Protein AF-A0A7L4NMM7-F1 (afdb_monomer_lite)

pLDDT: mean 85.47, std 8.61, range [59.28, 96.38]

Organism: NCBI:txid390723

Secondary structure (DSSP, 8-state):
-HHHHHHHHHHHHHHHHHHGGG--PPP---PPPPHHHHHHHHHHHTT----PPPHHHHHHHHHHHHHHHHHH--

Structure (mmCIF, N/CA/C/O backbone):
data_AF-A0A7L4NMM7-F1
#
_entry.id   AF-A0A7L4NMM7-F1
#
loop_
_atom_site.group_PDB
_atom_site.id
_atom_site.type_symbol
_atom_site.label_atom_id
_atom_site.label_alt_id
_atom_site.label_comp_id
_atom_site.label_asym_id
_atom_site.label_entity_id
_atom_site.label_seq_id
_atom_site.pdbx_PDB_ins_code
_atom_site.Cartn_x
_atom_site.Cartn_y
_atom_site.Cartn_z
_atom_site.occupancy
_atom_site.B_iso_or_equiv
_atom_site.auth_seq_id
_atom_site.auth_comp_id
_atom_site.auth_asym_id
_atom_site.auth_atom_id
_atom_site.pdbx_PDB_model_num
ATOM 1 N N . TYR A 1 1 ? 5.852 -4.115 -4.584 1.00 66.94 1 TYR A N 1
ATOM 2 C CA . TYR A 1 1 ? 6.491 -5.148 -5.438 1.00 66.94 1 TYR A CA 1
ATOM 3 C C . TYR A 1 1 ? 6.417 -4.785 -6.924 1.00 66.94 1 TYR A C 1
ATOM 5 O O . TYR A 1 1 ? 7.443 -4.805 -7.592 1.00 66.94 1 TYR A O 1
ATOM 13 N N . LEU A 1 2 ? 5.250 -4.361 -7.427 1.00 67.69 2 LEU A N 1
ATOM 14 C CA . LEU A 1 2 ? 5.043 -3.974 -8.834 1.00 67.69 2 LEU A CA 1
ATOM 15 C C . LEU A 1 2 ? 5.980 -2.856 -9.318 1.00 67.69 2 LEU A C 1
ATOM 17 O O . LEU A 1 2 ? 6.571 -2.968 -10.386 1.00 67.69 2 LEU A O 1
ATOM 21 N N . THR A 1 3 ? 6.217 -1.836 -8.490 1.00 79.00 3 THR A N 1
ATOM 22 C CA . THR A 1 3 ? 7.159 -0.754 -8.817 1.00 79.00 3 THR A CA 1
ATOM 23 C C . THR A 1 3 ? 8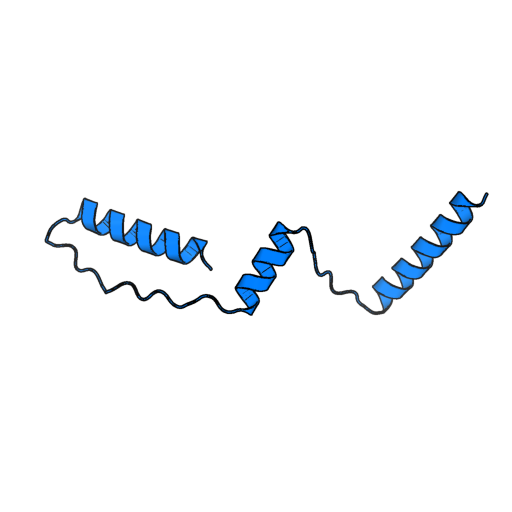.581 -1.270 -9.037 1.00 79.00 3 THR A C 1
ATOM 25 O O . THR A 1 3 ? 9.276 -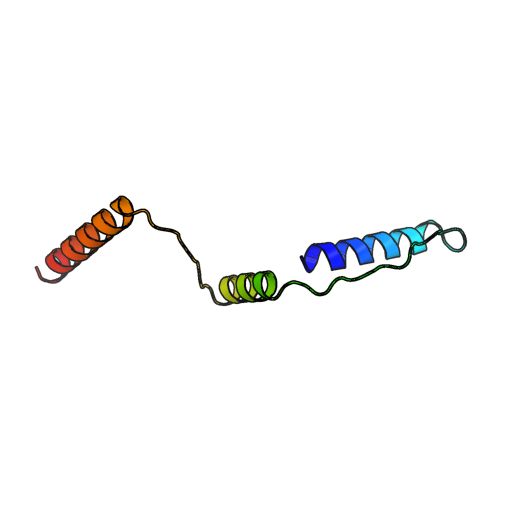0.795 -9.926 1.00 79.00 3 THR A O 1
ATOM 28 N N . GLN A 1 4 ? 9.014 -2.285 -8.282 1.00 77.88 4 GLN A N 1
ATOM 29 C CA . GLN A 1 4 ? 10.348 -2.862 -8.458 1.00 77.88 4 GLN A CA 1
ATOM 30 C C . GLN A 1 4 ? 10.453 -3.673 -9.752 1.00 77.88 4 GLN A C 1
ATOM 32 O O . GLN A 1 4 ? 11.483 -3.612 -10.415 1.00 77.88 4 GLN A O 1
ATOM 37 N N . GLN A 1 5 ? 9.386 -4.376 -10.145 1.00 79.25 5 GLN A N 1
ATOM 38 C CA . GLN A 1 5 ? 9.342 -5.096 -11.422 1.00 79.25 5 GLN A CA 1
ATOM 39 C C . GLN A 1 5 ? 9.383 -4.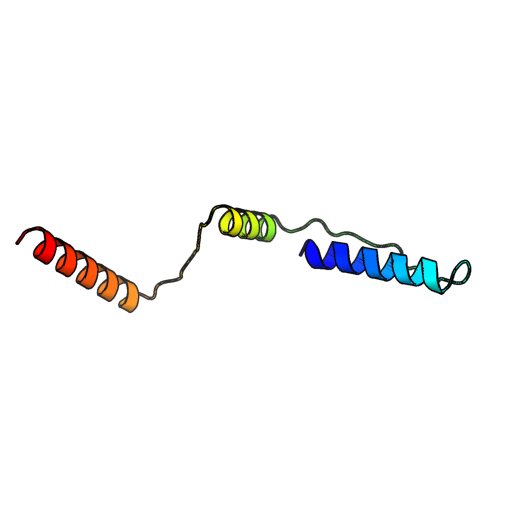136 -12.616 1.00 79.25 5 GLN A C 1
ATOM 41 O O . GLN A 1 5 ? 10.149 -4.360 -13.552 1.00 79.25 5 GLN A O 1
ATOM 46 N N . ALA A 1 6 ? 8.630 -3.034 -12.556 1.00 83.50 6 ALA A N 1
ATOM 47 C CA . ALA A 1 6 ? 8.662 -1.992 -13.581 1.00 83.50 6 ALA A CA 1
ATOM 48 C C . ALA A 1 6 ? 10.044 -1.320 -13.675 1.00 83.50 6 ALA A C 1
ATOM 50 O O . ALA A 1 6 ? 10.565 -1.114 -14.769 1.00 83.50 6 ALA A O 1
ATOM 51 N N . VAL A 1 7 ? 10.682 -1.038 -12.533 1.00 86.94 7 VAL A N 1
ATOM 52 C CA . VAL A 1 7 ? 12.043 -0.479 -12.490 1.00 86.94 7 VAL A CA 1
ATOM 53 C C . VAL A 1 7 ? 13.074 -1.467 -13.036 1.00 86.94 7 VAL A C 1
ATOM 55 O O . VAL A 1 7 ? 13.964 -1.052 -13.776 1.00 86.94 7 VAL A O 1
ATOM 58 N N . ALA A 1 8 ? 12.966 -2.757 -12.708 1.00 84.56 8 ALA A N 1
ATOM 59 C CA . ALA A 1 8 ? 13.850 -3.790 -13.244 1.00 84.56 8 ALA A CA 1
ATOM 60 C C . ALA A 1 8 ? 13.751 -3.857 -14.774 1.00 84.56 8 ALA A C 1
ATOM 62 O O . ALA A 1 8 ? 14.774 -3.788 -15.450 1.00 84.56 8 ALA A O 1
ATOM 63 N N . LEU A 1 9 ? 12.527 -3.871 -15.315 1.00 86.25 9 LEU A N 1
ATOM 64 C CA . LEU A 1 9 ? 12.299 -3.828 -16.758 1.00 86.25 9 LEU A CA 1
ATOM 65 C C . LEU A 1 9 ? 12.897 -2.566 -17.393 1.00 86.25 9 LEU A C 1
ATOM 67 O O . LEU A 1 9 ? 13.623 -2.664 -18.378 1.00 86.25 9 LEU A O 1
ATOM 71 N N . GLN A 1 10 ? 12.643 -1.386 -16.821 1.00 85.94 10 GLN A N 1
ATOM 72 C CA . GLN A 1 10 ? 13.171 -0.127 -17.352 1.00 85.94 10 GLN A CA 1
ATOM 73 C C . GLN A 1 10 ? 14.704 -0.104 -17.376 1.00 85.94 10 GLN A C 1
ATOM 75 O O . GLN A 1 10 ? 15.297 0.374 -18.342 1.00 85.94 10 GLN A O 1
ATOM 80 N N . ARG A 1 11 ? 15.363 -0.617 -16.329 1.00 86.12 11 ARG A N 1
ATOM 81 C CA . ARG A 1 11 ? 16.831 -0.709 -16.285 1.00 86.12 11 ARG A CA 1
ATOM 82 C C . ARG A 1 11 ? 17.358 -1.611 -17.391 1.00 86.12 11 ARG A C 1
ATOM 84 O O . ARG A 1 11 ? 18.265 -1.203 -18.109 1.00 86.12 11 ARG A O 1
ATOM 91 N N . THR A 1 12 ? 16.739 -2.774 -17.574 1.00 84.88 12 THR A N 1
ATOM 92 C CA . THR A 1 12 ? 17.082 -3.689 -18.663 1.00 84.88 12 THR A CA 1
ATOM 93 C C . THR A 1 12 ? 16.896 -3.033 -20.028 1.00 84.88 12 THR A C 1
ATOM 95 O O . THR A 1 12 ? 17.792 -3.099 -20.861 1.00 84.88 12 THR A O 1
ATOM 98 N N . MET A 1 13 ? 15.787 -2.322 -20.248 1.00 87.38 13 MET A N 1
ATOM 99 C CA . MET A 1 13 ? 15.575 -1.565 -21.486 1.00 87.38 13 MET A CA 1
ATOM 100 C C . MET A 1 13 ? 16.684 -0.531 -21.711 1.00 87.38 13 MET A C 1
ATOM 102 O O . MET A 1 13 ? 17.241 -0.451 -22.802 1.00 87.38 13 MET A O 1
ATOM 106 N N . ASN A 1 14 ? 17.066 0.219 -20.677 1.00 88.31 14 ASN A N 1
ATOM 107 C CA . ASN A 1 14 ? 18.135 1.213 -20.776 1.00 88.31 14 ASN A CA 1
ATOM 108 C C . ASN A 1 14 ? 19.497 0.585 -21.117 1.00 88.31 14 ASN A C 1
ATOM 110 O O . ASN A 1 14 ? 20.267 1.174 -21.873 1.00 88.31 14 ASN A O 1
ATOM 114 N N . GLU A 1 15 ? 19.798 -0.603 -20.590 1.00 85.12 15 GLU A N 1
ATOM 115 C CA . GLU A 1 15 ? 21.018 -1.345 -20.926 1.00 85.12 15 GLU A CA 1
ATOM 116 C C . GLU A 1 15 ? 21.036 -1.792 -22.389 1.00 85.12 15 GLU A C 1
ATOM 118 O O . GLU A 1 15 ? 22.074 -1.674 -23.043 1.00 85.12 15 GLU A O 1
ATOM 123 N N . ILE A 1 16 ? 19.891 -2.228 -22.923 1.00 85.50 16 ILE A N 1
ATOM 124 C CA . ILE A 1 16 ? 19.741 -2.571 -24.344 1.00 85.50 16 ILE A CA 1
ATOM 125 C C . ILE A 1 16 ? 19.979 -1.334 -25.211 1.00 85.50 16 ILE A C 1
ATOM 127 O O . ILE A 1 16 ? 20.781 -1.378 -26.142 1.00 85.50 16 ILE A O 1
ATOM 131 N N . TYR A 1 17 ? 19.330 -0.211 -24.888 1.00 82.00 17 TYR A N 1
ATOM 132 C CA . TYR A 1 17 ? 19.496 1.030 -25.648 1.00 82.00 17 TYR A CA 1
ATOM 133 C C . TYR A 1 17 ? 20.932 1.569 -25.598 1.00 82.00 17 TYR A C 1
ATOM 135 O O . TYR A 1 17 ? 21.396 2.147 -26.577 1.00 82.00 17 TYR A O 1
ATOM 143 N N . LYS A 1 18 ? 21.649 1.379 -24.481 1.00 83.12 18 LYS A N 1
ATOM 144 C CA . LYS A 1 18 ? 23.020 1.879 -24.299 1.00 83.12 18 LYS A CA 1
ATOM 145 C C . LYS A 1 18 ? 24.088 0.985 -24.937 1.00 83.12 18 LYS A C 1
ATOM 147 O O . LYS A 1 18 ? 25.049 1.509 -25.492 1.00 83.12 18 LYS A O 1
ATOM 152 N N . ASN A 1 19 ? 23.949 -0.338 -24.834 1.00 80.69 19 ASN A N 1
ATOM 153 C CA . ASN A 1 19 ? 24.988 -1.296 -25.236 1.00 80.69 19 ASN A CA 1
ATOM 154 C C . ASN A 1 19 ? 24.683 -2.017 -26.563 1.00 80.69 19 ASN A C 1
ATOM 156 O O . ASN A 1 19 ? 25.538 -2.750 -27.071 1.00 80.69 19 ASN A O 1
ATOM 160 N N . GLY A 1 20 ? 23.492 -1.811 -27.138 1.00 75.44 20 GLY A N 1
ATOM 161 C CA . GLY A 1 20 ? 23.091 -2.369 -28.428 1.00 75.44 20 GLY A CA 1
ATOM 162 C C . GLY A 1 20 ? 23.260 -3.889 -28.494 1.00 75.44 20 GLY A C 1
ATOM 163 O O . GLY A 1 20 ? 22.958 -4.606 -27.542 1.00 75.44 20 GLY A O 1
ATOM 164 N N . SER A 1 21 ? 23.791 -4.387 -29.610 1.00 70.88 21 SER A N 1
ATOM 165 C CA . SER A 1 21 ? 23.964 -5.822 -29.894 1.00 70.88 21 SER A CA 1
ATOM 166 C C . SER A 1 21 ? 24.907 -6.569 -28.936 1.00 70.88 21 SER A C 1
ATOM 168 O O . SER A 1 21 ? 24.923 -7.795 -28.949 1.00 70.88 21 SER A O 1
ATOM 170 N N . ASN A 1 22 ? 25.681 -5.852 -28.110 1.00 75.06 22 ASN A N 1
ATOM 171 C CA . ASN A 1 22 ? 26.584 -6.431 -27.108 1.00 75.06 22 ASN A CA 1
ATOM 172 C C . ASN A 1 22 ? 25.955 -6.498 -25.705 1.00 75.06 22 ASN A C 1
ATOM 174 O O . ASN A 1 22 ? 26.625 -6.890 -24.747 1.00 75.06 22 ASN A O 1
ATOM 178 N N . ALA A 1 23 ? 24.691 -6.092 -25.551 1.00 75.62 23 ALA A N 1
ATOM 179 C CA . ALA A 1 23 ? 23.975 -6.226 -24.291 1.00 75.62 23 ALA A CA 1
ATOM 180 C C . ALA A 1 23 ? 23.767 -7.717 -23.968 1.00 75.62 23 ALA A C 1
ATOM 182 O O . ALA A 1 23 ? 22.959 -8.395 -24.599 1.00 75.62 23 ALA A O 1
ATOM 183 N N . ASN A 1 24 ? 24.496 -8.238 -22.978 1.00 71.88 24 ASN A N 1
ATOM 184 C CA . ASN A 1 24 ? 24.264 -9.579 -22.448 1.00 71.88 24 ASN A CA 1
ATOM 185 C C . ASN A 1 24 ? 23.151 -9.520 -21.396 1.00 71.88 24 ASN A C 1
ATOM 187 O O . ASN A 1 24 ? 23.392 -9.166 -20.242 1.00 71.88 24 ASN A O 1
ATOM 191 N N . ILE A 1 25 ? 21.925 -9.822 -21.816 1.00 71.19 25 ILE A N 1
ATOM 192 C CA . ILE A 1 25 ? 20.722 -9.663 -21.001 1.00 71.19 25 ILE A CA 1
ATOM 193 C C . ILE A 1 25 ? 20.296 -11.019 -20.444 1.00 71.19 25 ILE A C 1
ATOM 195 O O . ILE A 1 25 ? 19.941 -11.928 -21.195 1.00 71.19 25 ILE A O 1
ATOM 199 N N . MET A 1 26 ? 20.275 -11.159 -19.119 1.00 75.94 26 MET A N 1
ATOM 200 C CA . MET A 1 26 ? 19.640 -12.319 -18.494 1.00 75.94 26 MET A CA 1
ATOM 201 C C . MET A 1 26 ? 18.110 -12.222 -18.673 1.00 75.94 26 MET A C 1
ATOM 203 O O . MET A 1 26 ? 17.555 -11.137 -18.485 1.00 75.94 26 MET A O 1
ATOM 207 N N . PRO A 1 27 ? 17.400 -13.323 -18.995 1.00 74.44 27 PRO A N 1
ATOM 208 C CA . PRO A 1 27 ? 15.945 -13.305 -19.111 1.00 74.44 27 PRO A CA 1
ATOM 209 C C . PRO A 1 27 ? 15.279 -12.792 -17.829 1.00 74.44 27 PRO A C 1
ATOM 211 O O . PRO A 1 27 ? 15.472 -13.357 -16.748 1.00 74.44 27 PRO A O 1
ATOM 214 N N . LEU A 1 28 ? 14.469 -11.738 -17.954 1.00 75.38 28 LEU A N 1
ATOM 215 C CA . LEU A 1 28 ? 13.686 -11.199 -16.846 1.00 75.38 28 LEU A CA 1
ATOM 216 C C . LEU A 1 28 ? 12.649 -12.236 -16.403 1.00 75.38 28 LEU A C 1
ATOM 218 O O . LEU A 1 28 ? 11.729 -12.575 -17.146 1.00 75.38 28 LEU A O 1
ATOM 222 N N . LYS A 1 29 ? 12.789 -12.738 -15.174 1.00 70.69 29 LYS A N 1
ATOM 223 C CA . LYS A 1 29 ? 11.779 -13.587 -14.539 1.00 70.69 29 LYS A CA 1
ATOM 224 C C . LYS A 1 29 ? 10.892 -12.720 -13.658 1.00 70.69 29 LYS A C 1
ATOM 226 O O . LYS A 1 29 ? 11.309 -12.290 -12.585 1.00 70.69 29 LYS A O 1
ATOM 231 N N . PHE A 1 30 ? 9.664 -12.481 -14.104 1.00 73.06 30 PHE A N 1
ATOM 232 C CA . PHE A 1 30 ? 8.649 -11.841 -13.277 1.00 73.06 30 PHE A CA 1
ATOM 233 C C . PHE A 1 30 ? 7.992 -12.898 -12.396 1.00 73.06 30 PHE A C 1
ATOM 235 O O . PHE A 1 30 ? 7.322 -13.809 -12.878 1.00 73.06 30 PHE A O 1
ATOM 242 N N . THR A 1 31 ? 8.205 -12.794 -11.091 1.00 79.25 31 THR A N 1
ATOM 243 C CA . THR A 1 31 ? 7.444 -13.559 -10.108 1.00 79.25 31 THR A CA 1
ATOM 244 C C . THR A 1 31 ? 6.087 -12.897 -9.913 1.00 79.25 31 THR A C 1
ATOM 246 O O . THR A 1 31 ? 5.996 -11.676 -9.755 1.00 79.25 31 THR A O 1
ATOM 249 N N . ALA A 1 32 ? 5.017 -13.691 -9.918 1.00 81.88 32 ALA A N 1
ATOM 250 C CA . ALA A 1 32 ? 3.701 -13.175 -9.569 1.00 81.88 32 ALA A CA 1
ATOM 251 C C . ALA A 1 32 ? 3.749 -12.575 -8.148 1.00 81.88 32 ALA A C 1
ATOM 253 O O . ALA A 1 32 ? 4.373 -13.170 -7.260 1.00 81.88 32 ALA A O 1
ATOM 254 N N . PRO A 1 33 ? 3.141 -11.397 -7.912 1.00 83.06 33 PRO A N 1
ATOM 255 C CA . PRO A 1 33 ? 3.046 -10.856 -6.565 1.00 83.06 33 PRO A CA 1
ATOM 256 C C 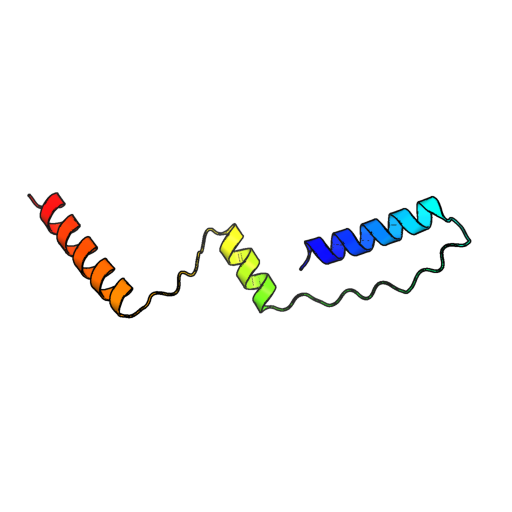. PRO A 1 33 ? 2.252 -11.820 -5.677 1.00 83.06 33 PRO A C 1
ATOM 258 O O . PRO A 1 33 ? 1.327 -12.492 -6.133 1.00 83.06 33 PRO A O 1
ATOM 261 N N . SER A 1 34 ? 2.599 -11.881 -4.393 1.00 89.12 34 SER A N 1
ATOM 262 C CA . SER A 1 34 ? 1.816 -12.657 -3.434 1.00 89.12 34 SER A CA 1
ATOM 263 C C . SER A 1 34 ? 0.433 -12.030 -3.240 1.00 89.12 34 SER A C 1
ATOM 265 O O . SER A 1 34 ? 0.289 -10.804 -3.261 1.00 89.12 34 SER A O 1
ATOM 267 N N . MET A 1 35 ? -0.579 -12.861 -2.971 1.00 90.25 35 MET A N 1
ATOM 268 C CA . MET A 1 35 ? -1.930 -12.375 -2.656 1.00 90.25 35 MET A CA 1
ATOM 269 C C . MET A 1 35 ? -1.946 -11.414 -1.460 1.00 90.25 35 MET A C 1
ATOM 271 O O . MET A 1 35 ? -2.700 -10.447 -1.469 1.00 90.25 35 MET A O 1
ATOM 275 N N . ALA A 1 36 ? -1.063 -11.615 -0.477 1.00 90.06 36 ALA A N 1
ATOM 276 C CA . ALA A 1 36 ? -0.897 -10.693 0.645 1.00 90.06 36 ALA A CA 1
ATOM 277 C C . ALA A 1 36 ? -0.514 -9.273 0.184 1.00 90.06 36 ALA A C 1
ATOM 279 O O . ALA A 1 36 ? -1.126 -8.302 0.618 1.00 90.06 36 ALA A O 1
ATOM 280 N N . SER A 1 37 ? 0.437 -9.147 -0.752 1.00 88.94 37 SER A N 1
ATOM 281 C CA . SER A 1 37 ? 0.867 -7.841 -1.270 1.00 88.94 37 SER A CA 1
ATOM 282 C C . SER A 1 37 ? -0.199 -7.166 -2.138 1.00 88.94 37 SER A C 1
ATOM 284 O O . SER A 1 37 ? -0.260 -5.938 -2.188 1.00 88.94 37 SER A O 1
ATOM 286 N N . VAL A 1 38 ? -1.032 -7.951 -2.830 1.00 90.75 38 VAL A N 1
ATOM 287 C CA . VAL A 1 38 ? -2.168 -7.425 -3.602 1.00 90.75 38 VAL A CA 1
ATOM 288 C C . VAL A 1 38 ? -3.225 -6.848 -2.661 1.00 90.75 38 VAL A C 1
ATOM 290 O O . VAL A 1 38 ? -3.659 -5.717 -2.856 1.00 90.75 38 VAL A O 1
ATOM 293 N N . LEU A 1 39 ? -3.600 -7.591 -1.618 1.00 92.94 39 LEU A N 1
ATOM 294 C CA . LEU A 1 39 ? -4.594 -7.146 -0.638 1.00 92.94 39 LEU A CA 1
ATOM 295 C C . LEU A 1 39 ? -4.134 -5.903 0.128 1.00 92.94 39 LEU A C 1
ATOM 297 O O . LEU A 1 39 ? -4.914 -4.974 0.302 1.00 92.94 39 LEU A O 1
ATOM 301 N N . GLU A 1 40 ? -2.866 -5.850 0.534 1.00 90.50 40 GLU A N 1
ATOM 302 C CA . GLU A 1 40 ? -2.289 -4.670 1.183 1.00 90.50 40 GLU A CA 1
ATOM 303 C C . GLU A 1 40 ? -2.385 -3.423 0.289 1.00 90.50 40 GLU A C 1
ATOM 305 O O . GLU A 1 40 ? -2.854 -2.377 0.734 1.00 90.50 40 GLU A O 1
ATOM 310 N N . GLN A 1 41 ? -2.022 -3.543 -0.993 1.00 90.38 41 GLN A N 1
ATOM 311 C CA . GLN A 1 41 ? -2.135 -2.437 -1.950 1.00 90.38 41 GLN A CA 1
ATOM 312 C C . GLN A 1 41 ? -3.589 -2.002 -2.165 1.00 90.38 41 GLN A C 1
ATOM 314 O O . GLN A 1 41 ? -3.865 -0.805 -2.200 1.00 90.38 41 GLN A O 1
ATOM 319 N N . LEU A 1 42 ? -4.524 -2.952 -2.272 1.00 94.00 42 LEU A N 1
ATOM 320 C CA . LEU A 1 42 ? -5.951 -2.647 -2.403 1.00 94.00 42 LEU A CA 1
ATOM 321 C C . LEU A 1 42 ? -6.499 -1.925 -1.172 1.00 94.00 42 LEU A C 1
ATOM 323 O O . LEU A 1 42 ? -7.250 -0.964 -1.314 1.00 94.00 42 LEU A O 1
ATOM 327 N N . ASN A 1 43 ? -6.102 -2.352 0.026 1.00 94.00 43 ASN A N 1
ATOM 328 C CA . ASN A 1 43 ? -6.509 -1.702 1.265 1.00 94.00 43 ASN A CA 1
ATOM 329 C C . ASN A 1 43 ? -6.021 -0.251 1.309 1.00 94.00 43 ASN A C 1
ATOM 331 O O . ASN A 1 43 ? -6.828 0.640 1.552 1.00 94.00 43 ASN A O 1
ATOM 335 N N . ILE A 1 44 ? -4.751 0.004 0.972 1.00 92.94 44 ILE A N 1
ATOM 336 C CA . ILE A 1 44 ? -4.196 1.366 0.911 1.00 92.94 44 ILE A CA 1
ATOM 337 C C . ILE A 1 44 ? -4.979 2.238 -0.079 1.00 92.94 44 ILE A C 1
ATOM 339 O O . ILE A 1 44 ? -5.357 3.357 0.261 1.00 92.94 44 ILE A O 1
ATOM 343 N N . ILE A 1 45 ? -5.256 1.728 -1.284 1.00 94.62 45 ILE A N 1
ATOM 344 C CA . ILE A 1 45 ? -6.006 2.462 -2.319 1.00 94.62 45 ILE A CA 1
ATOM 345 C C . ILE A 1 45 ? -7.428 2.787 -1.849 1.00 94.62 45 ILE A C 1
ATOM 347 O O . ILE A 1 45 ? -7.910 3.895 -2.065 1.00 94.62 45 ILE A O 1
ATOM 351 N N . ASN A 1 46 ? -8.080 1.844 -1.172 1.00 95.94 46 ASN A N 1
ATOM 352 C CA . ASN A 1 46 ? -9.426 2.027 -0.636 1.00 95.94 46 ASN A CA 1
ATOM 353 C C . ASN A 1 46 ? -9.457 2.831 0.678 1.00 95.94 46 ASN A C 1
ATOM 355 O O . ASN A 1 46 ? -10.529 3.008 1.251 1.00 95.94 46 ASN A O 1
ATOM 359 N N . GLY A 1 47 ? -8.311 3.303 1.181 1.00 94.69 47 GLY A N 1
ATOM 360 C CA . GLY A 1 47 ? -8.224 4.047 2.441 1.00 94.69 47 GLY A CA 1
ATOM 361 C C . GLY A 1 47 ? -8.427 3.190 3.696 1.00 94.69 47 GLY A C 1
ATOM 362 O O . GLY A 1 47 ? -8.705 3.720 4.769 1.00 94.69 47 GLY A O 1
ATOM 363 N N . ILE A 1 48 ? -8.289 1.869 3.586 1.00 96.38 48 ILE A N 1
ATOM 364 C CA . ILE A 1 48 ? -8.363 0.927 4.703 1.00 96.38 48 ILE A CA 1
ATOM 365 C C . ILE A 1 48 ? -6.966 0.796 5.319 1.00 96.38 48 ILE A C 1
ATOM 367 O O . ILE A 1 48 ? -6.040 0.282 4.691 1.00 96.38 48 ILE A O 1
ATOM 371 N N . LEU A 1 49 ? -6.821 1.233 6.571 1.00 90.56 49 LEU A N 1
ATOM 372 C CA . LEU A 1 49 ? -5.573 1.163 7.331 1.00 90.56 49 LEU A CA 1
ATOM 373 C C . LEU A 1 49 ? -5.732 0.225 8.530 1.00 90.56 49 LEU A C 1
ATOM 375 O O . LEU A 1 49 ? -6.649 0.381 9.335 1.00 90.56 49 LEU A O 1
ATOM 379 N N . PHE A 1 50 ? -4.812 -0.728 8.670 1.00 87.88 50 PHE A N 1
ATOM 380 C CA . PHE A 1 50 ? -4.743 -1.604 9.838 1.00 87.88 50 PHE A CA 1
ATOM 381 C C . PHE A 1 50 ? -3.764 -1.022 10.855 1.00 87.88 50 PHE A C 1
ATOM 383 O O . PHE A 1 50 ? -2.562 -0.972 10.606 1.00 87.88 50 PHE A O 1
ATOM 390 N N . ILE A 1 51 ? -4.281 -0.592 12.007 1.00 88.19 51 ILE A N 1
ATOM 391 C CA . ILE A 1 51 ? -3.473 -0.100 13.126 1.00 88.19 51 ILE A CA 1
ATOM 392 C C . ILE A 1 51 ? -3.529 -1.157 14.236 1.00 88.19 51 ILE A C 1
ATOM 394 O O . ILE A 1 51 ? -4.600 -1.358 14.813 1.00 88.19 51 ILE A O 1
ATOM 398 N N . PRO A 1 52 ? -2.423 -1.862 14.537 1.00 87.31 52 PRO A N 1
ATOM 399 C CA . PRO A 1 52 ? -2.398 -2.786 15.659 1.00 87.31 52 PRO A CA 1
ATOM 400 C C . PRO A 1 52 ? -2.493 -1.989 16.963 1.00 87.31 52 PRO A C 1
ATOM 402 O O . PRO A 1 52 ? -1.688 -1.094 17.211 1.00 87.31 52 PRO A O 1
ATOM 405 N N . LEU A 1 53 ? -3.479 -2.319 17.794 1.00 91.69 53 LEU A N 1
ATOM 406 C CA . LEU A 1 53 ? -3.648 -1.718 19.114 1.00 91.69 53 LEU A CA 1
ATOM 407 C C . LEU A 1 53 ? -3.125 -2.669 20.184 1.00 91.69 53 LEU A C 1
ATOM 409 O O . LEU A 1 53 ? -3.423 -3.865 20.157 1.00 91.69 53 LEU A O 1
ATOM 413 N N . SER A 1 54 ? -2.384 -2.131 21.153 1.00 94.69 54 SER A N 1
ATOM 414 C CA . SER A 1 54 ? -2.150 -2.853 22.401 1.00 94.69 54 SER A CA 1
ATOM 415 C C . SER A 1 54 ? -3.417 -2.846 23.263 1.00 94.69 54 SER A C 1
ATOM 417 O O . SER A 1 54 ? -4.323 -2.032 23.068 1.00 94.69 54 SER A O 1
ATOM 419 N N . GLN A 1 55 ? -3.472 -3.726 24.265 1.00 92.88 55 GLN A N 1
ATOM 420 C CA . GLN A 1 55 ? -4.589 -3.758 25.215 1.00 92.88 55 GLN A CA 1
ATOM 421 C C . GLN A 1 55 ? -4.790 -2.397 25.908 1.00 92.88 55 GLN A C 1
ATOM 423 O O . GLN A 1 55 ? -5.916 -1.925 26.040 1.00 92.88 55 GLN A O 1
ATOM 428 N N . LYS A 1 56 ? -3.684 -1.736 26.272 1.00 94.12 56 LYS A N 1
ATOM 429 C CA . LYS A 1 56 ? -3.691 -0.403 26.884 1.00 94.12 56 LYS A CA 1
ATOM 430 C C . LYS A 1 56 ? -4.242 0.660 25.930 1.00 94.12 56 LYS A C 1
ATOM 432 O O . LYS A 1 56 ? -5.028 1.507 26.346 1.00 94.12 56 LYS A O 1
ATOM 437 N N . ASP A 1 57 ? -3.857 0.616 24.655 1.00 93.81 57 ASP A N 1
ATOM 438 C CA . ASP A 1 57 ? -4.350 1.577 23.658 1.00 93.81 57 ASP A CA 1
ATOM 439 C C . ASP A 1 57 ? -5.852 1.411 23.421 1.00 93.81 57 ASP A C 1
ATOM 441 O O . ASP A 1 57 ? -6.573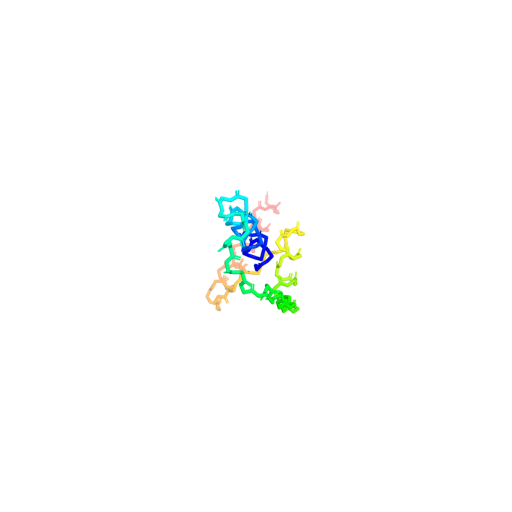 2.399 23.284 1.00 93.81 57 ASP A O 1
ATOM 445 N N . LEU A 1 58 ? -6.341 0.168 23.441 1.00 93.31 58 LEU A N 1
ATOM 446 C CA . LEU A 1 58 ? -7.764 -0.132 23.318 1.00 93.31 58 LEU A CA 1
ATOM 447 C C . LEU A 1 58 ? -8.574 0.406 24.507 1.00 93.31 58 LEU A C 1
ATOM 449 O O . LEU A 1 58 ? -9.663 0.947 24.314 1.00 93.31 58 LEU A O 1
ATOM 453 N N . GLU A 1 59 ? -8.062 0.265 25.730 1.00 94.75 59 GLU A N 1
ATOM 454 C CA . GLU A 1 59 ? -8.694 0.810 26.939 1.00 94.75 59 GLU A CA 1
ATOM 455 C C . GLU A 1 59 ? -8.752 2.339 26.906 1.00 94.75 59 GLU A C 1
ATOM 457 O O . GLU A 1 59 ? -9.818 2.919 27.122 1.00 94.75 59 GLU A O 1
ATOM 462 N N . ASN A 1 60 ? -7.645 2.990 26.540 1.00 94.44 60 ASN A N 1
ATOM 463 C CA . ASN A 1 60 ? -7.591 4.442 26.378 1.00 94.44 60 ASN A CA 1
ATOM 464 C C . ASN A 1 60 ? -8.583 4.935 25.317 1.00 94.44 60 ASN A C 1
ATOM 466 O O . ASN A 1 60 ? -9.283 5.924 25.533 1.00 94.44 60 ASN A O 1
ATOM 470 N N . LEU A 1 61 ? -8.677 4.231 24.184 1.00 93.44 61 LEU A N 1
ATOM 471 C CA . LEU A 1 61 ? -9.606 4.576 23.113 1.00 93.44 61 LEU A CA 1
ATOM 472 C C . LEU A 1 61 ? -11.063 4.484 23.582 1.00 93.44 61 LEU A C 1
ATOM 474 O O . LEU A 1 61 ? -11.850 5.391 23.317 1.00 93.44 61 LEU A O 1
ATOM 478 N N . LYS A 1 62 ? -11.423 3.423 24.317 1.00 93.75 62 LYS A N 1
ATOM 479 C CA . LYS A 1 62 ? -12.767 3.276 24.902 1.00 93.75 62 LYS A CA 1
ATOM 480 C C . LYS A 1 62 ? -13.100 4.430 25.848 1.00 93.75 62 LYS A C 1
ATOM 482 O O . LYS A 1 62 ? -14.201 4.972 25.767 1.00 93.75 62 LYS A O 1
ATOM 487 N N . ALA A 1 63 ? -12.156 4.816 26.706 1.00 94.69 63 ALA A N 1
ATOM 488 C CA . ALA A 1 63 ? -12.344 5.915 27.650 1.00 94.69 63 ALA A CA 1
ATOM 489 C C . ALA A 1 63 ? -12.547 7.262 26.931 1.00 94.69 63 ALA A C 1
ATOM 491 O O . ALA A 1 63 ? -13.451 8.023 27.276 1.00 94.69 63 ALA A O 1
ATOM 492 N N . GLU A 1 64 ? -11.754 7.539 25.893 1.00 93.50 64 GLU A N 1
ATOM 493 C CA . GLU A 1 64 ? -11.878 8.764 25.095 1.00 93.50 64 GLU A CA 1
ATOM 494 C C . GLU A 1 64 ? -13.215 8.828 24.338 1.00 93.50 64 GLU A C 1
ATOM 496 O O . GLU A 1 64 ? -13.855 9.880 24.300 1.00 93.50 64 GLU A O 1
ATOM 501 N N . VAL A 1 65 ? -13.686 7.705 23.782 1.00 93.88 65 VAL A N 1
ATOM 502 C CA . VAL A 1 65 ? -14.997 7.635 23.113 1.00 93.88 65 VAL A CA 1
ATOM 503 C C . VAL A 1 65 ? -16.134 7.938 24.091 1.00 93.88 65 VAL A C 1
ATOM 505 O O . VAL A 1 65 ? -16.997 8.756 23.773 1.00 93.88 65 VAL A O 1
ATOM 508 N N . GLN A 1 66 ? -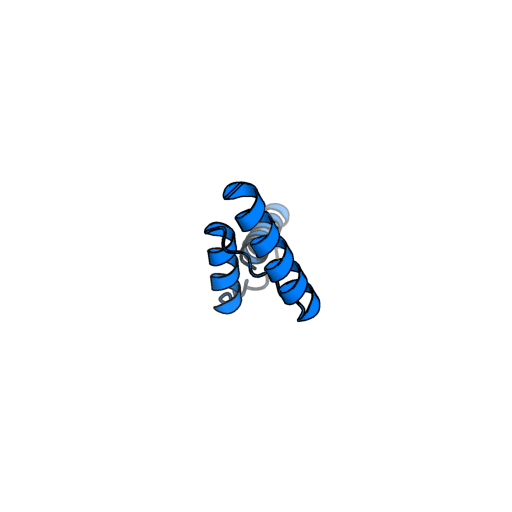16.116 7.345 25.291 1.00 93.62 66 GLN A N 1
ATOM 509 C CA . GLN A 1 66 ? -17.128 7.617 26.322 1.00 93.62 66 GLN A CA 1
ATOM 510 C C . GLN A 1 66 ? -17.133 9.087 26.748 1.00 93.62 66 GLN A C 1
ATOM 512 O O . GLN A 1 66 ? -18.193 9.703 26.855 1.00 93.62 66 GLN A O 1
ATOM 517 N N . ARG A 1 67 ? -15.949 9.678 26.941 1.00 94.69 67 ARG A N 1
ATOM 518 C CA . ARG A 1 67 ? -15.812 11.094 27.298 1.00 94.69 67 ARG A CA 1
ATOM 519 C C . ARG A 1 67 ? -16.430 12.016 26.244 1.00 94.69 67 ARG A C 1
ATOM 521 O O . ARG A 1 67 ? -17.093 12.987 26.596 1.00 94.69 67 ARG A O 1
ATOM 528 N N . ARG A 1 68 ? -16.223 11.724 24.955 1.00 93.12 68 ARG A N 1
ATOM 529 C CA . ARG A 1 68 ? -16.789 12.522 23.854 1.00 93.12 68 ARG A CA 1
ATOM 530 C C . ARG A 1 68 ? -18.306 12.412 23.754 1.00 93.12 68 ARG A C 1
ATOM 532 O O . ARG A 1 68 ? -18.936 13.412 23.437 1.00 93.12 68 ARG A O 1
ATOM 539 N N . GLN A 1 69 ? -18.877 11.243 24.039 1.00 88.69 69 GLN A N 1
ATOM 540 C CA . GLN A 1 69 ? -20.332 11.061 24.066 1.00 88.69 69 GLN A CA 1
ATOM 541 C C . GLN A 1 69 ? -20.977 11.930 25.152 1.00 88.69 69 GLN A C 1
ATOM 543 O O . GLN A 1 69 ? -21.878 12.704 24.854 1.00 88.69 69 GLN A O 1
ATOM 548 N N . GLN A 1 70 ? -20.427 11.918 26.369 1.00 87.81 70 GLN A N 1
ATOM 549 C CA . GLN A 1 70 ? -20.932 12.743 27.477 1.00 87.81 70 GLN A CA 1
ATOM 550 C C . GLN A 1 70 ? -20.873 14.252 27.183 1.00 87.81 70 GLN A C 1
ATOM 552 O O . GLN A 1 70 ? -21.764 14.996 27.583 1.00 87.81 70 GLN A O 1
ATOM 557 N N . LEU A 1 71 ? -19.837 14.704 26.467 1.00 87.12 71 LEU A N 1
ATOM 558 C CA . LEU A 1 71 ? -19.685 16.106 26.058 1.00 87.12 71 LEU A CA 1
ATOM 559 C C . LEU A 1 71 ? -20.629 16.526 24.921 1.00 87.12 71 LEU A C 1
ATOM 561 O O . LEU A 1 71 ? -20.871 17.715 24.773 1.00 87.12 71 LEU A O 1
ATOM 565 N N . GLN A 1 72 ? -21.112 15.592 24.096 1.00 77.75 72 GLN A N 1
ATOM 566 C CA . GLN A 1 72 ? -22.103 15.877 23.047 1.00 77.75 72 GLN A CA 1
ATOM 567 C C . GLN A 1 72 ? -23.543 15.839 23.573 1.00 77.75 72 GLN A C 1
ATOM 569 O O . GLN A 1 72 ? -24.430 16.420 22.955 1.00 77.75 72 GLN A O 1
ATOM 574 N N . GLU A 1 73 ? -23.770 15.147 24.690 1.00 69.69 73 GLU A N 1
ATOM 575 C CA . GLU A 1 73 ? -25.072 15.023 25.355 1.00 69.69 73 GLU A CA 1
ATOM 576 C C . GLU A 1 73 ? -25.341 16.124 26.404 1.00 69.69 73 GLU A C 1
ATOM 578 O O . GLU A 1 73 ? -26.435 16.159 26.966 1.00 69.69 73 GLU A O 1
ATOM 583 N N . SER A 1 74 ? -24.372 17.017 26.662 1.00 59.28 74 SER A N 1
ATOM 584 C CA . SER A 1 74 ? -24.486 18.176 27.574 1.00 59.28 74 SER A CA 1
ATOM 585 C C . SER A 1 74 ? -24.604 19.491 26.809 1.00 59.28 74 SER A C 1
ATOM 587 O O . SER A 1 74 ? -25.331 20.382 27.299 1.00 59.28 74 SER A O 1
#

Foldseek 3Di:
DVVVLVVVVVVLVVLCVVVPPPRPDDDDDDDDDDPVVVVVVVCVVVVNDDDDDDPVRVVVVVVVVVVVVVVVVD

Radius of gyration: 24.46 Å; chains: 1; bounding box: 52×32×58 Å

Sequence (74 aa):
YLTQQAVALQRTMNEIYKNGSNANIMPLKFTAPSMASVLEQLNIINGILFIPLSQKDLENLKAEVQRRQQLQES